Protein AF-F0G9A8-F1 (afdb_monomer_lite)

pLDDT: mean 93.17, std 8.43, range [42.94, 98.44]

Structure (mmCIF, N/CA/C/O backbone):
data_AF-F0G9A8-F1
#
_entry.id   AF-F0G9A8-F1
#
loop_
_atom_site.group_PDB
_atom_site.id
_atom_site.type_symbol
_atom_site.label_atom_id
_atom_site.label_alt_id
_atom_site.label_comp_id
_atom_site.label_asym_id
_atom_site.label_entity_id
_atom_site.label_seq_id
_atom_site.pdbx_PDB_ins_code
_atom_site.Cartn_x
_atom_site.Cartn_y
_atom_site.Cartn_z
_atom_site.occupancy
_atom_site.B_iso_or_equiv
_atom_site.auth_seq_id
_atom_site.auth_comp_id
_atom_site.auth_asym_id
_atom_site.auth_atom_id
_atom_site.pdbx_PDB_model_num
ATOM 1 N N . PRO A 1 1 ? 16.864 -13.574 -13.050 1.00 42.94 1 PRO A N 1
ATOM 2 C CA . PRO A 1 1 ? 16.136 -12.917 -14.163 1.00 42.94 1 PRO A CA 1
ATOM 3 C C . PRO A 1 1 ? 15.402 -11.668 -13.658 1.00 42.94 1 PRO A C 1
ATOM 5 O O . PRO A 1 1 ? 14.658 -11.780 -12.687 1.00 42.94 1 PRO A O 1
ATOM 8 N N . ALA A 1 2 ? 15.636 -10.503 -14.272 1.00 51.53 2 ALA A N 1
ATOM 9 C CA . ALA A 1 2 ? 14.857 -9.299 -13.981 1.00 51.53 2 ALA A CA 1
ATOM 10 C C . ALA A 1 2 ? 13.369 -9.553 -14.310 1.00 51.53 2 ALA A C 1
ATOM 12 O O . ALA A 1 2 ? 13.075 -10.302 -15.252 1.00 51.53 2 ALA A O 1
ATOM 13 N N . PRO A 1 3 ? 12.410 -9.007 -13.541 1.00 67.62 3 PRO A N 1
ATOM 14 C CA . PRO A 1 3 ? 10.994 -9.156 -13.854 1.00 67.62 3 PRO A CA 1
ATOM 15 C C . PRO A 1 3 ? 10.706 -8.613 -15.251 1.00 67.62 3 PRO A C 1
ATOM 17 O O . PRO A 1 3 ? 11.199 -7.547 -15.608 1.00 67.62 3 PRO A O 1
ATOM 20 N N . ARG A 1 4 ? 9.843 -9.308 -16.002 1.00 77.44 4 ARG A N 1
ATOM 21 C CA . ARG A 1 4 ? 9.505 -9.052 -17.420 1.00 77.44 4 ARG A CA 1
ATOM 22 C C . ARG A 1 4 ? 9.307 -7.575 -17.810 1.00 77.44 4 ARG A C 1
ATOM 24 O O . ARG A 1 4 ? 9.509 -7.241 -18.970 1.00 77.44 4 ARG A O 1
ATOM 31 N N . HIS A 1 5 ? 8.873 -6.720 -16.884 1.00 83.31 5 HIS A N 1
ATOM 32 C CA . HIS A 1 5 ? 8.521 -5.322 -17.148 1.00 83.31 5 HIS A CA 1
ATOM 33 C C . HIS A 1 5 ? 9.464 -4.292 -16.504 1.00 83.31 5 HIS A C 1
ATOM 35 O O . HIS A 1 5 ? 9.367 -3.120 -16.857 1.00 83.31 5 HIS A O 1
ATOM 41 N N . ALA A 1 6 ? 10.357 -4.695 -15.590 1.00 83.94 6 ALA A N 1
ATOM 42 C CA . ALA A 1 6 ? 11.160 -3.764 -14.788 1.00 83.94 6 ALA A CA 1
ATOM 43 C C . ALA A 1 6 ? 12.082 -2.899 -15.664 1.00 83.94 6 ALA A C 1
ATOM 45 O O . ALA A 1 6 ? 12.002 -1.676 -15.611 1.00 83.94 6 ALA A O 1
ATOM 46 N N . ASP A 1 7 ? 12.843 -3.526 -16.565 1.00 85.31 7 ASP A N 1
ATOM 47 C CA . ASP A 1 7 ? 13.784 -2.821 -17.447 1.00 85.31 7 ASP A CA 1
ATOM 48 C C . ASP A 1 7 ? 13.089 -1.792 -18.354 1.00 85.31 7 ASP A C 1
ATOM 50 O O . ASP A 1 7 ? 13.632 -0.728 -18.639 1.00 85.31 7 ASP A O 1
ATOM 54 N N . ALA A 1 8 ? 11.873 -2.097 -18.820 1.00 86.31 8 ALA A N 1
ATOM 55 C CA . ALA A 1 8 ? 11.096 -1.183 -19.653 1.00 86.31 8 ALA A CA 1
ATOM 56 C C . ALA A 1 8 ? 10.496 -0.028 -18.841 1.00 86.31 8 ALA A C 1
ATOM 58 O O . ALA A 1 8 ? 10.490 1.102 -19.314 1.00 86.31 8 ALA A O 1
ATOM 59 N N . VAL A 1 9 ? 10.003 -0.301 -17.629 1.00 86.06 9 VAL A N 1
ATOM 60 C CA . VAL A 1 9 ? 9.509 0.731 -16.704 1.00 86.06 9 VAL A CA 1
ATOM 61 C C . VAL A 1 9 ? 10.602 1.747 -16.398 1.00 86.06 9 VAL A C 1
ATOM 63 O O . VAL A 1 9 ? 10.359 2.946 -16.531 1.00 86.06 9 VAL A O 1
ATOM 66 N N . ASP A 1 10 ? 11.790 1.262 -16.033 1.00 85.88 10 ASP A N 1
ATOM 67 C CA . ASP A 1 10 ? 12.902 2.117 -15.628 1.00 85.88 10 ASP A CA 1
ATOM 68 C C . ASP A 1 10 ? 13.472 2.892 -16.826 1.00 85.88 10 ASP A C 1
ATOM 70 O O . ASP A 1 10 ? 13.666 4.104 -16.733 1.00 85.88 10 ASP A O 1
ATOM 74 N N . ARG A 1 11 ? 13.667 2.236 -17.981 1.00 88.00 11 ARG A N 1
ATOM 75 C CA . ARG A 1 11 ? 14.138 2.900 -19.211 1.00 88.00 11 ARG A CA 1
ATOM 76 C C . ARG A 1 11 ? 13.175 3.987 -19.692 1.00 88.00 11 ARG A C 1
ATOM 78 O O . ARG A 1 11 ? 13.627 5.055 -20.095 1.00 88.00 11 ARG A O 1
ATOM 85 N N . ASP A 1 12 ? 11.873 3.708 -19.678 1.00 90.25 12 ASP A N 1
ATOM 86 C CA . ASP A 1 12 ? 10.857 4.606 -20.239 1.00 90.25 12 ASP A CA 1
ATOM 87 C C . ASP A 1 12 ? 10.305 5.600 -19.196 1.00 90.25 12 ASP A C 1
ATOM 89 O O . ASP A 1 12 ? 9.393 6.365 -19.505 1.00 90.25 12 ASP A O 1
ATOM 93 N N . ALA A 1 13 ? 10.830 5.581 -17.961 1.00 87.25 13 ALA A N 1
ATOM 94 C CA . ALA A 1 13 ? 10.415 6.429 -16.837 1.00 87.25 13 ALA A CA 1
ATOM 95 C C . ALA A 1 13 ? 8.887 6.476 -16.628 1.00 87.25 13 ALA A C 1
ATOM 97 O O . ALA A 1 13 ? 8.301 7.523 -16.339 1.00 87.25 13 ALA A O 1
ATOM 98 N N . ARG A 1 14 ? 8.221 5.330 -16.798 1.00 89.06 14 ARG A N 1
ATOM 99 C CA . ARG A 1 14 ? 6.757 5.224 -16.730 1.00 89.06 14 ARG A CA 1
ATOM 100 C C . ARG A 1 14 ? 6.285 4.646 -15.401 1.00 89.06 14 ARG A C 1
ATOM 102 O O . ARG A 1 14 ? 7.023 3.978 -14.688 1.00 89.06 14 ARG A O 1
ATOM 109 N N . CYS A 1 15 ? 5.004 4.830 -15.098 1.00 85.81 15 CYS A N 1
ATOM 110 C CA . CYS A 1 15 ? 4.377 4.187 -13.945 1.00 85.81 15 CYS A CA 1
ATOM 111 C C . CYS A 1 15 ? 4.416 2.639 -14.072 1.00 85.81 15 CYS A C 1
ATOM 113 O O . CYS A 1 15 ? 4.096 2.119 -15.153 1.00 85.81 15 CYS A O 1
ATOM 115 N N . PRO A 1 16 ? 4.761 1.887 -13.000 1.00 90.19 16 PRO A N 1
ATOM 116 C CA . PRO A 1 16 ? 4.785 0.421 -12.994 1.00 90.19 16 PRO A CA 1
ATOM 117 C C . PRO A 1 16 ? 3.375 -0.174 -12.829 1.00 90.19 16 PRO A C 1
ATOM 119 O O . PRO A 1 16 ? 3.084 -0.879 -11.861 1.00 90.19 16 PRO A O 1
ATOM 122 N N . VAL A 1 17 ? 2.477 0.117 -13.774 1.00 91.50 17 VAL A N 1
ATOM 123 C CA . VAL A 1 17 ? 1.059 -0.290 -13.726 1.00 91.50 17 VAL A CA 1
ATOM 124 C C . VAL A 1 17 ? 0.907 -1.799 -13.540 1.00 91.50 17 VAL A C 1
ATOM 126 O O . VAL A 1 17 ? 0.099 -2.243 -12.732 1.00 91.50 17 VAL A O 1
ATOM 129 N N . GLU A 1 18 ? 1.726 -2.604 -14.215 1.00 92.00 18 GLU A N 1
ATOM 130 C CA . GLU A 1 18 ? 1.669 -4.064 -14.116 1.00 92.00 18 GLU A CA 1
ATOM 131 C C . GLU A 1 18 ? 1.982 -4.571 -12.700 1.00 92.00 18 GLU A C 1
ATOM 133 O O . GLU A 1 18 ? 1.382 -5.543 -12.238 1.00 92.00 18 GLU A O 1
ATOM 138 N N . ALA A 1 19 ? 2.897 -3.902 -11.991 1.00 92.19 19 ALA A N 1
ATOM 139 C CA . ALA A 1 19 ? 3.206 -4.232 -10.604 1.00 92.19 19 ALA A CA 1
ATOM 140 C C . ALA A 1 19 ? 2.057 -3.828 -9.675 1.00 92.19 19 ALA A C 1
ATOM 142 O O . ALA A 1 19 ? 1.685 -4.604 -8.796 1.00 92.19 19 ALA A O 1
ATOM 143 N N . ILE A 1 20 ? 1.455 -2.656 -9.904 1.00 92.94 20 ILE A N 1
ATOM 144 C CA . ILE A 1 20 ? 0.290 -2.186 -9.145 1.00 92.94 20 ILE A CA 1
ATOM 145 C C . ILE A 1 20 ? -0.879 -3.163 -9.317 1.00 92.94 20 ILE A C 1
ATOM 147 O O . ILE A 1 20 ? -1.444 -3.611 -8.324 1.00 92.94 20 ILE A O 1
ATOM 151 N N . GLU A 1 21 ? -1.200 -3.580 -10.542 1.00 94.81 21 GLU A N 1
ATOM 152 C CA . GLU A 1 21 ? -2.258 -4.567 -10.796 1.00 94.81 21 GLU A CA 1
ATOM 153 C C . GLU A 1 21 ? -1.973 -5.913 -10.114 1.00 94.81 21 GLU A C 1
ATOM 155 O O . GLU A 1 21 ? -2.859 -6.515 -9.500 1.00 94.81 21 GLU A O 1
ATOM 160 N N . ALA A 1 22 ? -0.715 -6.366 -10.119 1.00 93.94 22 ALA A N 1
ATOM 161 C CA . ALA A 1 22 ? -0.322 -7.568 -9.389 1.00 93.94 22 ALA A CA 1
ATOM 162 C C . ALA A 1 22 ? -0.491 -7.421 -7.863 1.00 93.94 22 ALA A C 1
ATOM 164 O O . ALA A 1 22 ? -0.862 -8.393 -7.194 1.00 93.94 22 ALA A O 1
ATOM 165 N N . MET A 1 23 ? -0.248 -6.227 -7.310 1.00 95.19 23 MET A N 1
ATOM 166 C CA . MET A 1 23 ? -0.505 -5.909 -5.901 1.00 95.19 23 MET A CA 1
ATOM 167 C C . MET A 1 23 ? -2.005 -5.895 -5.592 1.00 95.19 23 MET A C 1
ATOM 169 O O . MET A 1 23 ? -2.402 -6.462 -4.572 1.00 95.19 23 MET A O 1
ATOM 173 N N . ARG A 1 24 ? -2.845 -5.326 -6.473 1.00 96.31 24 ARG A N 1
ATOM 174 C CA . ARG A 1 24 ? -4.316 -5.336 -6.337 1.00 96.31 24 ARG A CA 1
ATOM 175 C C . ARG A 1 24 ? -4.861 -6.757 -6.304 1.00 96.31 24 ARG A C 1
ATOM 177 O O . ARG A 1 24 ? -5.600 -7.108 -5.386 1.00 96.31 24 ARG A O 1
ATOM 184 N N . ALA A 1 25 ? -4.436 -7.598 -7.249 1.00 96.56 25 ALA A N 1
ATOM 185 C CA . ALA A 1 25 ? -4.851 -8.998 -7.331 1.00 96.56 25 ALA A CA 1
ATOM 186 C C . ALA A 1 25 ? -4.483 -9.798 -6.068 1.00 96.56 25 ALA A C 1
ATOM 188 O O . ALA A 1 25 ? -5.215 -10.695 -5.657 1.00 96.56 25 ALA A O 1
ATOM 189 N N . ARG A 1 26 ? -3.364 -9.443 -5.423 1.00 96.31 26 ARG A N 1
ATOM 190 C CA . ARG A 1 26 ? -2.900 -10.030 -4.154 1.00 96.31 26 ARG A CA 1
ATOM 191 C C . ARG A 1 26 ? -3.399 -9.296 -2.907 1.00 96.31 26 ARG A C 1
ATOM 193 O O . ARG A 1 26 ? -3.033 -9.672 -1.799 1.00 96.31 26 ARG A O 1
ATOM 200 N N . ARG A 1 27 ? -4.234 -8.270 -3.079 1.00 97.38 27 ARG A N 1
ATOM 201 C CA . ARG A 1 27 ? -4.816 -7.443 -2.013 1.00 97.38 27 ARG A CA 1
ATOM 202 C C . ARG A 1 27 ? -3.790 -6.755 -1.104 1.00 97.38 27 ARG A C 1
ATOM 204 O O . ARG A 1 27 ? -4.047 -6.517 0.076 1.00 97.38 27 ARG A O 1
ATOM 211 N N . LEU A 1 28 ? -2.619 -6.435 -1.651 1.00 97.62 28 LEU A N 1
ATOM 212 C CA . LEU A 1 28 ? -1.517 -5.848 -0.887 1.00 97.62 28 LEU A CA 1
ATOM 213 C C . LEU A 1 28 ? -1.756 -4.366 -0.564 1.00 97.62 28 LEU A C 1
ATOM 215 O O . LEU A 1 28 ? -1.242 -3.872 0.435 1.00 97.62 28 LEU A O 1
ATOM 219 N N . LEU A 1 29 ? -2.567 -3.647 -1.348 1.00 97.88 29 LEU A N 1
ATOM 220 C CA . LEU A 1 29 ? -2.797 -2.209 -1.146 1.00 97.88 29 LEU A CA 1
ATOM 221 C C . LEU A 1 29 ? -3.571 -1.901 0.143 1.00 97.88 29 LEU A C 1
ATOM 223 O O . LEU A 1 29 ? -3.438 -0.817 0.698 1.00 97.88 29 LEU A O 1
ATOM 227 N N . SER A 1 30 ? -4.322 -2.867 0.672 1.00 9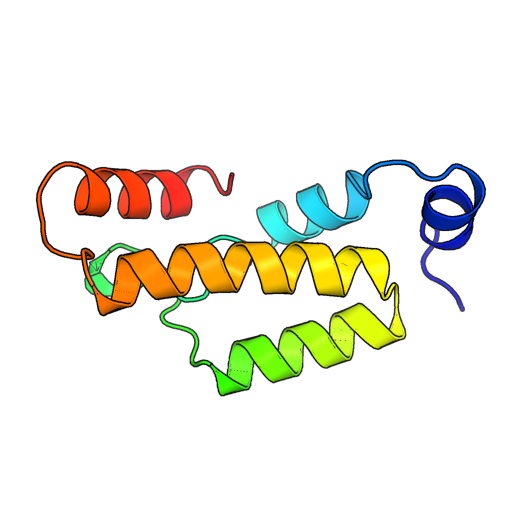8.31 30 SER A N 1
ATOM 228 C CA . SER A 1 30 ? -4.987 -2.751 1.973 1.00 98.31 30 SER A C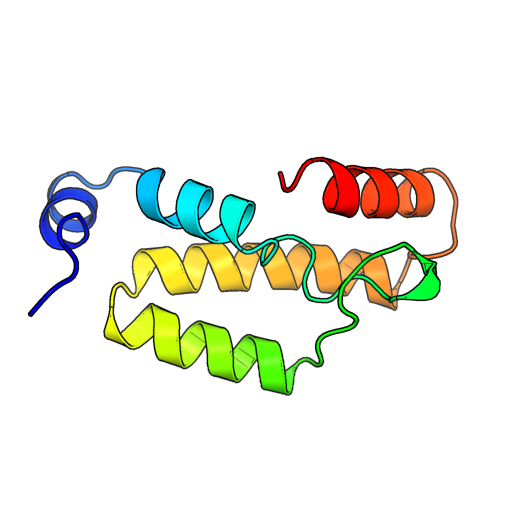A 1
ATOM 229 C C . SER A 1 30 ? -4.332 -3.602 3.069 1.00 98.31 30 SER A C 1
ATOM 231 O O . SER A 1 30 ? -5.010 -3.961 4.032 1.00 98.31 30 SER A O 1
ATOM 233 N N . ALA A 1 31 ? -3.064 -3.999 2.915 1.00 98.12 31 ALA A N 1
ATOM 234 C CA . ALA A 1 31 ? -2.423 -4.973 3.800 1.00 98.12 31 ALA A CA 1
ATOM 235 C C . ALA A 1 31 ? -2.433 -4.539 5.276 1.00 98.12 31 ALA A C 1
ATOM 237 O O . ALA A 1 31 ? -2.839 -5.325 6.131 1.00 98.12 31 ALA A O 1
ATOM 238 N N . MET A 1 32 ? -2.080 -3.284 5.575 1.00 98.06 32 MET A N 1
ATOM 239 C CA . MET A 1 32 ? -2.076 -2.757 6.950 1.00 98.06 32 MET A CA 1
ATOM 240 C C . MET A 1 32 ? -3.470 -2.452 7.516 1.00 98.06 32 MET A C 1
ATOM 242 O O . MET A 1 32 ? -3.603 -2.168 8.705 1.00 98.06 32 MET A O 1
ATOM 246 N N . VAL A 1 33 ? -4.531 -2.497 6.701 1.00 98.44 33 VAL A N 1
ATOM 247 C CA . VAL A 1 33 ? -5.879 -2.195 7.196 1.00 98.44 33 VAL A CA 1
ATOM 248 C C . VAL A 1 33 ? -6.295 -3.267 8.216 1.00 98.44 33 VAL A C 1
ATOM 250 O O . VAL A 1 33 ? -6.196 -4.457 7.906 1.00 98.44 33 VAL A O 1
ATOM 253 N N . PRO A 1 34 ? -6.785 -2.892 9.414 1.00 97.94 34 PRO A N 1
ATOM 254 C CA . PRO A 1 34 ? -7.169 -3.854 10.442 1.00 97.94 34 PRO A CA 1
ATOM 255 C C . PRO A 1 34 ? -8.242 -4.849 9.988 1.00 97.94 34 PRO A C 1
ATOM 257 O O . PRO A 1 34 ? -9.163 -4.506 9.242 1.00 97.94 34 PRO A O 1
ATOM 260 N N . THR A 1 35 ? -8.198 -6.062 10.541 1.00 97.94 35 THR A N 1
ATOM 261 C CA . THR A 1 35 ? -9.171 -7.132 10.253 1.00 97.94 35 THR A CA 1
ATOM 262 C C . THR A 1 35 ? -10.612 -6.732 10.578 1.00 97.94 35 THR A C 1
ATOM 264 O O . THR A 1 35 ? -11.522 -7.073 9.826 1.00 97.94 35 THR A O 1
ATOM 267 N N . ARG A 1 36 ? -10.836 -5.909 11.617 1.00 96.56 36 ARG A N 1
ATOM 268 C CA . ARG A 1 36 ? -12.167 -5.351 11.958 1.00 96.56 36 ARG A CA 1
ATOM 269 C C . ARG A 1 36 ? -12.785 -4.482 10.850 1.00 96.56 36 ARG A C 1
ATOM 271 O O . ARG A 1 36 ? -13.989 -4.248 10.858 1.00 96.56 36 ARG A O 1
ATOM 278 N N . LEU A 1 37 ? -11.967 -3.983 9.921 1.00 96.81 37 LEU A N 1
ATOM 279 C CA . LEU A 1 37 ? -12.389 -3.216 8.743 1.00 96.81 37 LEU A CA 1
ATOM 280 C C . LEU A 1 37 ? -12.305 -4.044 7.444 1.00 96.81 37 LEU A C 1
ATOM 282 O O . LEU A 1 37 ? -12.559 -3.512 6.366 1.00 96.81 37 LEU A O 1
ATOM 286 N N . GLY A 1 38 ? -11.977 -5.339 7.542 1.00 96.69 38 GLY A N 1
ATOM 287 C CA . GLY A 1 38 ? -11.895 -6.286 6.426 1.00 96.69 38 GLY A CA 1
ATOM 288 C C . GLY A 1 38 ? -10.520 -6.400 5.758 1.00 96.69 38 GLY A C 1
ATOM 289 O O . GLY A 1 38 ? -10.408 -7.065 4.727 1.00 96.69 38 GLY A O 1
ATOM 290 N N . GLY A 1 39 ? -9.486 -5.747 6.298 1.00 97.38 39 GLY A N 1
ATOM 291 C CA . GLY A 1 39 ? -8.115 -5.864 5.795 1.00 97.38 39 GLY A CA 1
ATOM 292 C C . GLY A 1 39 ? -7.349 -7.055 6.379 1.00 97.38 39 GLY A C 1
ATOM 293 O O . GLY A 1 39 ? -7.909 -7.870 7.113 1.00 97.38 39 GLY A O 1
ATOM 294 N N . ALA A 1 40 ? -6.061 -7.158 6.042 1.00 97.25 40 ALA A N 1
ATOM 295 C CA . ALA A 1 40 ? -5.205 -8.259 6.493 1.00 97.25 40 ALA A CA 1
ATOM 296 C C . ALA A 1 40 ? -4.569 -8.014 7.874 1.00 97.25 40 ALA A C 1
ATOM 298 O O . ALA A 1 40 ? -4.130 -8.966 8.511 1.00 97.25 40 ALA A O 1
ATOM 299 N N . GLY A 1 41 ? -4.536 -6.764 8.350 1.00 97.62 41 GLY A N 1
ATOM 300 C CA . GLY A 1 41 ? -3.906 -6.397 9.620 1.00 97.62 41 GLY A CA 1
ATOM 301 C C . GLY A 1 41 ? -2.395 -6.636 9.651 1.00 97.62 41 GLY A C 1
ATOM 302 O O . GLY A 1 41 ? -1.863 -6.956 10.710 1.00 97.62 41 GLY A O 1
ATOM 303 N N . ALA A 1 42 ? -1.721 -6.523 8.503 1.00 98.25 42 ALA A N 1
ATOM 304 C CA . ALA A 1 42 ? -0.280 -6.722 8.393 1.00 98.25 42 ALA A CA 1
ATOM 305 C C . ALA A 1 42 ? 0.486 -5.739 9.288 1.00 98.25 42 ALA A C 1
ATOM 307 O O . ALA A 1 42 ? 0.149 -4.554 9.365 1.00 98.25 42 ALA A O 1
ATOM 308 N N . SER A 1 43 ? 1.536 -6.231 9.941 1.00 98.00 43 SER A N 1
ATOM 309 C CA . SER A 1 43 ? 2.413 -5.410 10.768 1.00 98.00 43 SER A CA 1
ATOM 310 C C . SER A 1 43 ? 3.373 -4.579 9.912 1.00 98.00 43 SER A C 1
ATOM 312 O O . SER A 1 43 ? 3.631 -4.887 8.747 1.00 98.00 43 SER A O 1
ATOM 314 N N . LEU A 1 44 ? 3.987 -3.553 10.508 1.00 97.62 44 LEU A N 1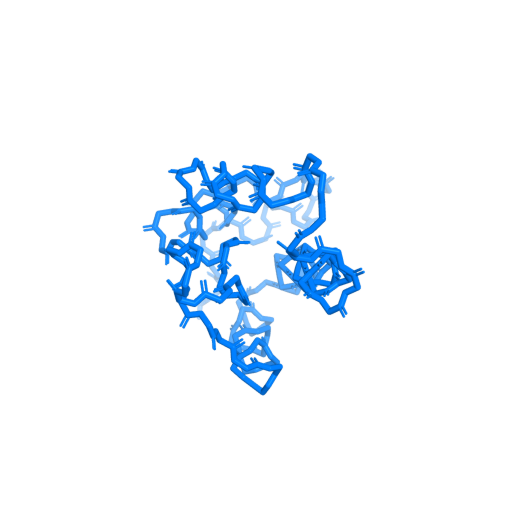
ATOM 315 C CA . LEU A 1 44 ? 5.054 -2.794 9.847 1.00 97.62 44 LEU A CA 1
ATOM 316 C C . LEU A 1 44 ? 6.222 -3.698 9.405 1.00 97.62 44 LEU A C 1
ATOM 318 O O . LEU A 1 44 ? 6.811 -3.467 8.351 1.00 97.62 44 LEU A O 1
ATOM 322 N N . ALA A 1 45 ? 6.534 -4.743 10.178 1.00 98.25 45 ALA A N 1
ATOM 323 C CA . ALA A 1 45 ? 7.573 -5.710 9.829 1.00 98.25 45 ALA A CA 1
ATOM 324 C C . ALA A 1 45 ? 7.201 -6.525 8.578 1.00 98.25 45 ALA A C 1
ATOM 326 O O . ALA A 1 45 ? 8.050 -6.733 7.710 1.00 98.25 45 ALA A O 1
ATOM 327 N N . ASP A 1 46 ? 5.931 -6.917 8.441 1.00 98.31 46 ASP A N 1
ATOM 328 C CA . ASP A 1 46 ? 5.436 -7.610 7.245 1.00 98.31 46 ASP A CA 1
ATOM 329 C C . ASP A 1 46 ? 5.545 -6.716 6.008 1.00 98.31 46 ASP A C 1
ATOM 331 O O . ASP A 1 46 ? 5.994 -7.160 4.951 1.00 98.31 46 ASP A O 1
ATOM 335 N N . ILE A 1 47 ? 5.198 -5.432 6.149 1.00 98.19 47 ILE A N 1
ATOM 336 C CA . ILE A 1 47 ? 5.331 -4.454 5.066 1.00 98.19 47 ILE A CA 1
ATOM 337 C C . ILE A 1 47 ? 6.795 -4.233 4.690 1.00 98.19 47 ILE A C 1
ATOM 339 O O . ILE A 1 47 ? 7.122 -4.255 3.505 1.00 98.19 47 ILE A O 1
ATOM 343 N N . ALA A 1 48 ? 7.694 -4.077 5.663 1.00 97.94 48 ALA A N 1
ATOM 344 C CA . ALA A 1 48 ? 9.126 -3.933 5.402 1.00 97.94 48 ALA A CA 1
ATOM 345 C C . ALA A 1 48 ? 9.710 -5.166 4.686 1.00 97.94 48 ALA A C 1
ATOM 347 O O . ALA A 1 48 ? 10.513 -5.035 3.755 1.00 97.94 48 ALA A O 1
ATOM 348 N N . SER A 1 49 ? 9.266 -6.365 5.073 1.00 98.12 49 SER A N 1
ATOM 349 C CA . SER A 1 49 ? 9.636 -7.613 4.403 1.00 98.12 49 SER A CA 1
ATOM 350 C C . SER A 1 49 ? 9.114 -7.651 2.962 1.00 98.12 49 SER A C 1
ATOM 352 O O . SER A 1 49 ? 9.880 -7.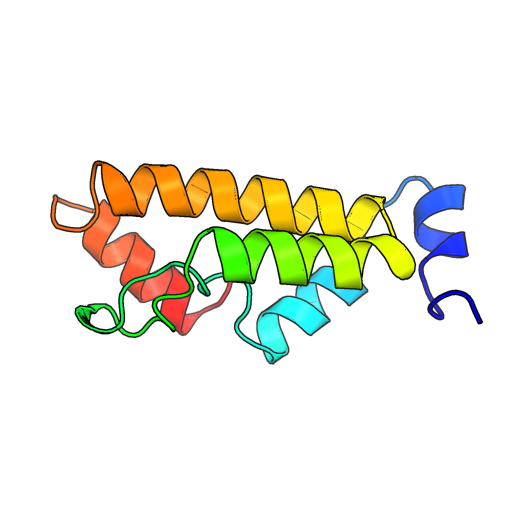901 2.029 1.00 98.12 49 SER A O 1
ATOM 354 N N . ALA A 1 50 ? 7.846 -7.288 2.743 1.00 96.94 50 ALA A N 1
ATOM 355 C CA . ALA A 1 50 ? 7.261 -7.193 1.407 1.00 96.94 50 ALA A CA 1
ATOM 356 C C . ALA A 1 50 ? 7.997 -6.174 0.520 1.00 96.94 50 ALA A C 1
ATOM 358 O O . ALA A 1 50 ? 8.312 -6.486 -0.628 1.00 96.94 50 ALA A O 1
ATOM 359 N N . CYS A 1 51 ? 8.342 -4.996 1.048 1.00 97.62 51 CYS A N 1
ATOM 360 C CA . CYS A 1 51 ? 9.161 -4.004 0.348 1.00 97.62 51 CYS A CA 1
ATOM 361 C C . CYS A 1 51 ? 10.531 -4.567 -0.045 1.00 97.62 51 CYS A C 1
ATOM 363 O O . CYS A 1 51 ? 10.990 -4.319 -1.156 1.00 97.62 51 CYS A O 1
ATOM 365 N N . SER A 1 52 ? 11.168 -5.352 0.828 1.00 97.00 52 SER A N 1
ATOM 366 C CA . SER A 1 52 ? 12.468 -5.973 0.538 1.00 97.00 52 SER A CA 1
ATOM 367 C C . SER A 1 52 ? 12.362 -6.984 -0.607 1.00 97.00 52 SER A C 1
ATOM 369 O O . SER A 1 52 ? 13.152 -6.937 -1.549 1.00 97.00 52 SER A O 1
ATOM 371 N N . ILE A 1 53 ? 11.338 -7.845 -0.576 1.00 95.19 53 ILE A N 1
ATOM 372 C CA . ILE A 1 53 ? 11.066 -8.835 -1.632 1.00 95.19 53 ILE A CA 1
ATOM 373 C C . ILE A 1 53 ? 10.766 -8.137 -2.965 1.00 95.19 53 ILE A C 1
ATOM 375 O O . ILE A 1 53 ? 11.331 -8.493 -3.999 1.00 95.19 53 ILE A O 1
ATOM 379 N N . LEU A 1 54 ? 9.901 -7.119 -2.952 1.00 92.88 54 LEU A N 1
ATOM 380 C CA . LEU A 1 54 ? 9.580 -6.327 -4.140 1.00 92.88 54 LEU A CA 1
ATOM 381 C C . LEU A 1 54 ? 10.816 -5.593 -4.672 1.00 92.88 54 LEU A C 1
ATOM 383 O O . LEU A 1 54 ? 11.008 -5.524 -5.882 1.00 92.88 54 LEU A O 1
ATOM 387 N N . GLY A 1 55 ? 11.669 -5.081 -3.784 1.00 92.56 55 GLY A N 1
ATOM 388 C CA . GLY A 1 55 ? 12.863 -4.318 -4.137 1.00 92.56 55 GLY A CA 1
ATOM 389 C C . GLY A 1 55 ? 13.909 -5.149 -4.875 1.00 92.56 55 GLY A C 1
ATOM 390 O O . GLY A 1 55 ? 14.545 -4.634 -5.791 1.00 92.56 55 GLY A O 1
ATOM 391 N N . GLN A 1 56 ? 14.031 -6.444 -4.557 1.00 91.12 56 GLN A N 1
ATOM 392 C CA . GLN A 1 56 ? 14.892 -7.365 -5.313 1.00 91.12 56 GLN A CA 1
ATOM 393 C C . GLN A 1 56 ? 14.439 -7.552 -6.768 1.00 91.12 56 GLN A C 1
ATOM 395 O O . GLN A 1 56 ? 15.240 -7.922 -7.623 1.00 91.12 56 GLN A O 1
ATOM 400 N N . ALA A 1 57 ? 13.158 -7.313 -7.046 1.00 88.25 57 ALA A N 1
ATOM 401 C CA . ALA A 1 57 ? 12.572 -7.409 -8.372 1.00 88.25 57 ALA A CA 1
ATOM 402 C C . ALA A 1 57 ? 12.577 -6.051 -9.101 1.00 88.25 57 ALA A C 1
ATOM 404 O O . ALA A 1 57 ? 13.004 -5.968 -10.249 1.00 88.25 57 ALA A O 1
ATOM 405 N N . CYS A 1 58 ? 12.084 -4.993 -8.457 1.00 89.88 58 CYS A N 1
ATOM 406 C CA . CYS A 1 58 ? 12.014 -3.642 -9.007 1.00 89.88 58 CYS A CA 1
ATOM 407 C C . CYS A 1 58 ? 11.938 -2.618 -7.865 1.00 89.88 58 CYS A C 1
ATOM 409 O O . CYS A 1 58 ? 10.915 -2.509 -7.180 1.00 89.88 58 CYS A O 1
ATOM 411 N N . ALA A 1 59 ? 13.001 -1.828 -7.694 1.00 89.50 59 ALA A N 1
ATOM 412 C CA . ALA A 1 59 ? 13.076 -0.801 -6.656 1.00 89.50 59 ALA A CA 1
ATOM 413 C C . ALA A 1 59 ? 11.961 0.253 -6.790 1.00 89.50 59 ALA A C 1
ATOM 415 O O . ALA A 1 59 ? 11.343 0.621 -5.792 1.00 89.50 59 ALA A O 1
ATOM 416 N N . SER A 1 60 ? 11.634 0.667 -8.019 1.00 89.62 60 SER A N 1
ATOM 417 C CA . SER A 1 60 ? 10.555 1.621 -8.311 1.00 89.62 60 SER A CA 1
ATOM 418 C C . SER A 1 60 ? 9.191 1.109 -7.824 1.00 89.62 60 SER A C 1
ATOM 420 O O . SER A 1 60 ? 8.441 1.829 -7.169 1.00 89.62 60 SER A O 1
ATOM 422 N N . SER A 1 61 ? 8.885 -0.171 -8.062 1.00 92.75 61 SER A N 1
ATOM 423 C CA . SER A 1 61 ? 7.633 -0.791 -7.601 1.00 92.75 61 SER A CA 1
ATOM 424 C C . SER A 1 61 ? 7.589 -0.938 -6.078 1.00 92.75 61 SER A C 1
ATOM 426 O O . SER A 1 61 ? 6.548 -0.703 -5.465 1.00 92.75 61 SER A O 1
ATOM 428 N N . ALA A 1 62 ? 8.715 -1.298 -5.456 1.00 94.88 62 ALA A N 1
ATOM 429 C CA . ALA A 1 62 ? 8.827 -1.363 -4.001 1.00 94.88 62 ALA A CA 1
ATOM 430 C C . ALA A 1 62 ? 8.613 0.009 -3.350 1.00 94.88 62 ALA A C 1
ATOM 432 O O . ALA A 1 62 ? 7.910 0.106 -2.347 1.00 94.88 62 ALA A O 1
ATOM 433 N N . MET A 1 63 ? 9.159 1.073 -3.946 1.00 94.38 63 MET A N 1
ATOM 434 C CA . MET A 1 63 ? 8.963 2.444 -3.481 1.00 94.38 63 MET A CA 1
ATOM 435 C C . MET A 1 63 ? 7.495 2.873 -3.576 1.00 94.38 63 MET A C 1
ATOM 437 O O . MET A 1 63 ? 6.957 3.384 -2.597 1.00 94.38 63 MET A O 1
ATOM 441 N N . VAL A 1 64 ? 6.824 2.608 -4.705 1.00 94.31 64 VAL A N 1
ATOM 442 C CA . VAL A 1 64 ? 5.382 2.879 -4.866 1.00 94.31 64 VAL A CA 1
ATOM 443 C C . VAL A 1 64 ? 4.568 2.156 -3.789 1.00 94.31 64 VAL A C 1
ATOM 445 O O . VAL A 1 64 ? 3.724 2.772 -3.138 1.00 94.31 64 VAL A O 1
ATOM 448 N N . PHE A 1 65 ? 4.853 0.873 -3.550 1.00 97.19 65 PHE A N 1
ATOM 449 C CA . PHE A 1 65 ? 4.187 0.106 -2.500 1.00 97.19 65 PHE A CA 1
ATOM 450 C C . PHE A 1 65 ? 4.439 0.693 -1.105 1.00 97.19 65 PHE A C 1
ATOM 452 O O . PHE A 1 65 ? 3.493 0.884 -0.346 1.00 97.19 65 PHE A O 1
ATOM 459 N N . ALA A 1 66 ? 5.688 1.032 -0.776 1.00 97.69 66 ALA A N 1
ATOM 460 C CA . ALA A 1 66 ? 6.046 1.620 0.511 1.00 97.69 66 ALA A CA 1
ATOM 461 C C . ALA A 1 66 ? 5.331 2.958 0.751 1.00 97.69 66 ALA A C 1
ATOM 463 O O . ALA A 1 66 ? 4.735 3.156 1.807 1.00 97.69 66 ALA A O 1
ATOM 464 N N . MET A 1 67 ? 5.339 3.858 -0.238 1.00 97.62 67 MET A N 1
ATOM 465 C CA . MET A 1 67 ? 4.657 5.154 -0.151 1.00 97.62 67 MET A CA 1
ATOM 466 C C . MET A 1 67 ? 3.152 4.995 0.062 1.00 97.62 67 MET A C 1
ATOM 468 O O . MET A 1 67 ? 2.571 5.695 0.891 1.00 97.62 67 MET A O 1
ATOM 472 N N . HIS A 1 68 ? 2.533 4.044 -0.639 1.00 97.69 68 HIS A N 1
ATOM 473 C CA . HIS A 1 68 ? 1.128 3.704 -0.436 1.00 97.69 68 HIS A CA 1
ATOM 474 C C . HIS A 1 68 ? 0.866 3.236 0.999 1.00 97.69 68 HIS A C 1
ATOM 476 O O . HIS A 1 68 ? -0.027 3.753 1.668 1.00 97.69 68 HIS A O 1
ATOM 482 N N . GLN A 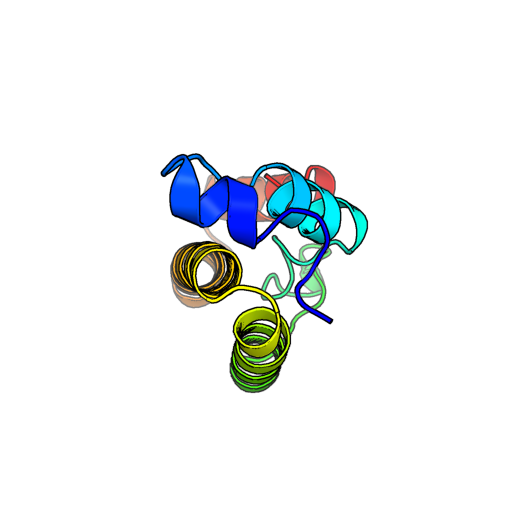1 69 ? 1.675 2.305 1.515 1.00 98.19 69 GLN A N 1
ATOM 483 C CA . GLN A 1 69 ? 1.506 1.809 2.885 1.00 98.19 69 GLN A CA 1
ATOM 484 C C . GLN A 1 69 ? 1.734 2.899 3.937 1.00 98.19 69 GLN A C 1
ATOM 486 O O . GLN A 1 69 ? 1.033 2.898 4.942 1.00 98.19 69 GLN A O 1
ATOM 491 N N . ILE A 1 70 ? 2.631 3.863 3.703 1.00 98.00 70 ILE A N 1
ATOM 492 C CA . ILE A 1 70 ? 2.804 5.022 4.595 1.00 98.00 70 ILE A CA 1
ATOM 493 C C . ILE A 1 70 ? 1.495 5.815 4.705 1.00 98.00 70 ILE A C 1
ATOM 495 O O . ILE A 1 70 ? 1.065 6.134 5.811 1.00 98.00 70 ILE A O 1
ATOM 499 N N . GLN A 1 71 ? 0.820 6.089 3.583 1.00 97.31 71 GLN A N 1
ATOM 500 C CA . GLN A 1 71 ? -0.467 6.795 3.600 1.00 97.31 71 GLN A CA 1
ATOM 501 C C . GLN A 1 71 ? -1.546 5.994 4.338 1.00 97.31 71 GLN A C 1
ATOM 503 O O . GLN A 1 71 ? -2.282 6.551 5.154 1.00 97.31 71 GLN A O 1
ATOM 508 N N . VAL A 1 72 ? -1.620 4.683 4.090 1.00 97.94 72 VAL A N 1
ATOM 509 C CA . VAL A 1 72 ? -2.564 3.796 4.784 1.00 97.94 72 VAL A CA 1
ATOM 510 C C . VAL A 1 72 ? -2.285 3.773 6.286 1.00 97.94 72 VAL A C 1
ATOM 512 O O . VAL A 1 72 ? -3.224 3.922 7.065 1.00 97.94 72 VAL A O 1
ATOM 515 N N . ALA A 1 73 ? -1.021 3.645 6.696 1.00 97.25 73 ALA A N 1
ATOM 516 C CA . ALA A 1 73 ? -0.608 3.644 8.096 1.00 97.25 73 ALA A CA 1
ATOM 517 C C . ALA A 1 73 ? -1.027 4.936 8.807 1.00 97.25 73 ALA A C 1
ATOM 519 O O . ALA A 1 73 ? -1.659 4.868 9.855 1.00 97.25 73 ALA A O 1
ATOM 520 N N . CYS A 1 74 ? -0.802 6.107 8.195 1.00 97.38 74 CYS A N 1
ATOM 521 C CA . CYS A 1 74 ? -1.243 7.382 8.767 1.00 97.38 74 CYS A CA 1
ATOM 522 C C . CYS A 1 74 ? -2.751 7.405 9.058 1.00 97.38 74 CYS A C 1
ATOM 524 O O . CYS A 1 74 ? -3.176 7.892 10.104 1.00 97.38 74 CYS A O 1
ATOM 526 N N . ILE A 1 75 ? -3.577 6.873 8.153 1.00 97.12 75 ILE A N 1
ATOM 527 C CA . ILE A 1 75 ? -5.029 6.817 8.366 1.00 97.12 75 ILE A CA 1
ATOM 528 C C . ILE A 1 75 ? -5.374 5.777 9.437 1.00 97.12 75 ILE A C 1
ATOM 530 O O . ILE A 1 75 ? -6.211 6.046 10.298 1.00 97.12 75 ILE A O 1
ATOM 534 N N . VAL A 1 76 ? -4.747 4.599 9.399 1.00 96.88 76 VAL A N 1
ATOM 535 C CA . VAL A 1 76 ? -4.996 3.516 10.359 1.00 96.88 76 VAL A CA 1
ATOM 536 C C . VAL A 1 76 ? -4.660 3.951 11.789 1.00 96.88 76 VAL A C 1
ATOM 538 O O . VAL A 1 76 ? -5.466 3.730 12.694 1.00 96.88 76 VAL A O 1
ATOM 541 N N . ASP A 1 77 ? -3.529 4.621 11.983 1.00 96.19 77 ASP A N 1
ATOM 542 C CA . ASP A 1 77 ? -3.019 4.974 13.309 1.00 96.19 77 ASP A CA 1
ATOM 543 C C . ASP A 1 77 ? -3.694 6.215 13.903 1.00 96.19 77 ASP A C 1
ATOM 545 O O . ASP A 1 77 ? -3.731 6.377 15.124 1.00 96.19 77 ASP A O 1
ATOM 549 N N . HIS A 1 78 ? -4.244 7.100 13.064 1.00 95.75 78 HIS A N 1
ATOM 550 C CA . HIS A 1 78 ? -4.750 8.399 13.524 1.00 95.75 78 HIS A CA 1
ATOM 551 C C . HIS A 1 78 ? -6.237 8.645 13.251 1.00 95.75 78 HIS A C 1
ATOM 553 O O . HIS A 1 78 ? -6.815 9.556 13.843 1.00 95.75 78 HIS A O 1
ATOM 559 N N . ALA A 1 79 ? -6.878 7.873 12.369 1.00 94.75 79 ALA A N 1
ATOM 560 C CA . ALA A 1 79 ? -8.234 8.175 11.905 1.00 94.75 79 ALA A CA 1
ATOM 561 C C . ALA A 1 79 ? -9.120 6.950 11.607 1.00 94.75 79 ALA A C 1
ATOM 563 O O . ALA A 1 79 ? -10.250 7.132 11.150 1.00 94.75 79 ALA A O 1
ATOM 564 N N . ALA A 1 80 ? -8.667 5.718 11.879 1.00 90.94 80 ALA A N 1
ATOM 565 C CA . ALA A 1 80 ? -9.351 4.487 11.455 1.00 90.94 80 ALA A CA 1
ATOM 566 C C . ALA A 1 80 ? -10.830 4.393 11.856 1.00 90.94 80 ALA A C 1
ATOM 568 O O . ALA A 1 80 ? -11.628 3.790 11.138 1.00 90.94 80 ALA A O 1
ATOM 569 N N . ASP A 1 81 ? -11.194 4.982 12.995 1.00 90.31 81 ASP A N 1
ATOM 570 C CA . ASP A 1 81 ? -12.536 4.889 13.564 1.00 90.31 81 ASP A CA 1
ATOM 571 C C . ASP A 1 81 ? -13.343 6.199 13.439 1.00 90.31 81 ASP A C 1
ATOM 573 O O . ASP A 1 81 ? -14.453 6.288 13.965 1.00 90.31 81 ASP A O 1
ATOM 577 N N . HIS A 1 82 ? -12.842 7.200 12.699 1.00 87.94 82 HIS A N 1
ATOM 578 C CA . HIS A 1 82 ? -13.436 8.540 12.643 1.00 87.94 82 HIS A CA 1
ATOM 579 C C . HIS A 1 82 ? -13.912 8.966 11.249 1.00 87.94 82 HIS A C 1
ATOM 581 O O . HIS A 1 82 ? -13.160 9.004 10.273 1.00 87.94 82 HIS A O 1
ATOM 587 N N . GLY A 1 83 ? -15.174 9.401 11.189 1.00 89.44 83 GLY A N 1
ATOM 588 C CA . GLY A 1 83 ? -15.752 10.084 10.035 1.00 89.44 83 GLY A CA 1
ATOM 589 C C . GLY A 1 83 ? -15.637 9.288 8.735 1.00 89.44 83 GLY A C 1
ATOM 590 O O . GLY A 1 83 ? -15.879 8.081 8.688 1.00 89.44 83 GLY A O 1
ATOM 591 N N . TRP A 1 84 ? -15.272 9.982 7.661 1.00 95.06 84 TRP A N 1
ATOM 592 C CA . TRP A 1 84 ? -15.174 9.395 6.328 1.00 95.06 84 TRP A CA 1
ATOM 593 C C . TRP A 1 84 ? -13.971 8.446 6.166 1.00 95.06 84 TRP A C 1
ATOM 595 O O . TRP A 1 84 ? -14.012 7.582 5.295 1.00 95.06 84 TRP A O 1
ATOM 605 N N . HIS A 1 85 ? -12.943 8.529 7.022 1.00 96.12 85 HIS A N 1
ATOM 606 C CA . HIS A 1 85 ? -11.747 7.680 6.939 1.00 96.12 85 HIS A CA 1
ATOM 607 C C . HIS A 1 85 ? -12.062 6.200 7.166 1.00 96.12 85 HIS A C 1
ATOM 609 O O . HIS A 1 85 ? -11.540 5.340 6.460 1.00 96.12 85 HIS A O 1
ATOM 615 N N . LYS A 1 86 ? -12.980 5.884 8.088 1.00 96.19 86 LYS A N 1
ATOM 616 C CA . LYS A 1 86 ? -13.442 4.504 8.288 1.00 96.19 86 LYS A CA 1
ATOM 617 C C . LYS A 1 86 ? -14.062 3.929 7.011 1.00 96.19 86 LYS A C 1
ATOM 619 O O . LYS A 1 86 ? -13.738 2.812 6.607 1.00 96.19 86 LYS A O 1
ATOM 624 N N . LEU A 1 87 ? -14.934 4.705 6.362 1.00 96.31 87 LEU A N 1
ATOM 625 C CA . LEU A 1 87 ? -15.574 4.319 5.100 1.00 96.31 87 LEU A CA 1
ATOM 626 C C . LEU A 1 87 ? -14.545 4.187 3.975 1.00 96.31 87 LEU A C 1
ATOM 628 O O . LEU A 1 87 ? -14.606 3.238 3.195 1.00 96.31 87 LEU A O 1
ATOM 632 N N . PHE A 1 88 ? -13.579 5.102 3.927 1.00 97.25 88 PHE A N 1
ATOM 633 C CA . PHE A 1 88 ? -12.468 5.063 2.988 1.00 97.25 88 PHE A CA 1
ATOM 634 C C . PHE A 1 88 ? -11.644 3.781 3.137 1.00 97.25 88 PHE A C 1
ATOM 636 O O . PHE A 1 88 ? -11.448 3.080 2.152 1.00 97.25 88 PHE A O 1
ATOM 643 N N . LEU A 1 89 ? -11.242 3.396 4.353 1.00 97.81 89 LEU A N 1
ATOM 644 C CA . LEU A 1 89 ? -10.491 2.155 4.583 1.00 97.81 89 LEU A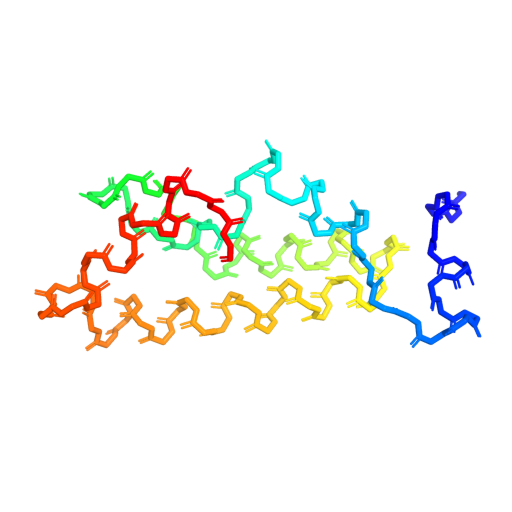 CA 1
ATOM 645 C C . LEU A 1 89 ? -11.290 0.911 4.157 1.00 97.81 89 LEU A C 1
ATOM 647 O O . LEU A 1 89 ? -10.741 -0.003 3.546 1.00 97.81 89 LEU A O 1
ATOM 651 N N . GLN A 1 90 ? -12.601 0.885 4.407 1.00 97.25 90 GLN A N 1
ATOM 652 C CA . GLN A 1 90 ? -13.475 -0.199 3.938 1.00 97.25 90 GLN A CA 1
ATOM 653 C C . GLN A 1 90 ? -13.615 -0.224 2.404 1.00 97.25 90 GLN A C 1
ATOM 655 O O . GLN A 1 90 ? -13.750 -1.290 1.799 1.00 97.25 90 GLN A O 1
ATOM 660 N N . GLN A 1 91 ? -13.599 0.935 1.744 1.00 97.88 91 GLN A N 1
ATOM 661 C CA . GLN A 1 91 ? -13.566 1.022 0.282 1.00 97.88 91 GLN A CA 1
ATOM 662 C C . GLN A 1 91 ? -12.211 0.583 -0.280 1.00 97.88 91 GLN A C 1
ATOM 664 O O . GLN A 1 91 ? -12.194 -0.211 -1.219 1.00 97.88 91 GLN A O 1
ATOM 669 N N . LEU A 1 92 ? -11.103 1.009 0.328 1.00 98.25 92 LEU A N 1
ATOM 670 C CA . LEU A 1 92 ? -9.748 0.573 -0.004 1.00 98.25 92 LEU A CA 1
ATOM 671 C C . LEU A 1 92 ? -9.643 -0.955 0.055 1.00 98.25 92 LEU A C 1
ATOM 673 O O . LEU A 1 92 ? -9.195 -1.588 -0.898 1.00 98.25 92 LEU A O 1
ATOM 677 N N . VAL A 1 93 ? -10.148 -1.571 1.126 1.00 98.31 93 VAL A N 1
ATOM 678 C CA . VAL A 1 93 ? -10.230 -3.032 1.240 1.00 98.31 93 VAL A CA 1
ATOM 679 C C . VAL A 1 93 ? -11.006 -3.631 0.066 1.00 98.31 93 VAL A C 1
ATOM 681 O O . VAL A 1 93 ? -10.535 -4.582 -0.560 1.00 98.31 93 VAL A O 1
ATOM 684 N N . ARG A 1 94 ? -12.184 -3.105 -0.274 1.00 98.06 94 ARG A N 1
ATOM 685 C CA . ARG A 1 94 ? -13.015 -3.678 -1.347 1.00 98.06 94 ARG A CA 1
ATOM 686 C C . ARG A 1 94 ? -12.386 -3.553 -2.728 1.00 98.06 94 ARG A C 1
ATOM 688 O O . ARG A 1 94 ? -12.411 -4.514 -3.488 1.00 98.06 94 ARG A O 1
ATOM 695 N N . HIS A 1 95 ? -11.828 -2.395 -3.037 1.00 97.81 95 HIS A N 1
ATOM 696 C CA . HIS A 1 95 ? -11.513 -2.019 -4.410 1.00 97.81 95 HIS A CA 1
ATOM 697 C C . HIS A 1 95 ? -10.013 -1.977 -4.716 1.00 97.81 95 HIS A C 1
ATOM 699 O O . HIS A 1 95 ? -9.661 -1.920 -5.890 1.00 97.81 95 HIS A O 1
ATOM 705 N N . GLN A 1 96 ? -9.148 -2.025 -3.696 1.00 97.25 96 GLN A N 1
ATOM 706 C CA . GLN A 1 96 ? -7.691 -2.043 -3.842 1.00 97.25 96 GLN A CA 1
ATOM 707 C C . GLN A 1 96 ? -7.196 -0.915 -4.754 1.00 97.25 96 GLN A C 1
ATOM 709 O O . GLN A 1 96 ? -6.634 -1.211 -5.801 1.00 97.25 96 GLN A O 1
ATOM 714 N N . TRP A 1 97 ? -7.450 0.352 -4.421 1.00 90.19 97 TRP A N 1
ATOM 715 C CA . TRP A 1 97 ? -6.893 1.511 -5.137 1.00 90.19 97 TRP A CA 1
ATOM 716 C C . TRP A 1 97 ? -5.898 2.293 -4.311 1.00 90.19 97 TRP A C 1
ATOM 718 O O . TRP A 1 97 ? -5.912 2.135 -3.074 1.00 90.19 97 TRP A O 1
#

Secondary structure (DSSP, 8-state):
---TTHHHHHHTT---HHHHHHHHHTTGGGTTS-GGGTS----HHHHHHHHHHHHHH-HHHHHHHHHHHHHHHHHHHHHTTSHHHHHHHHHHHHH--

Radius of gyration: 14.06 Å; chains: 1; bounding box: 32×23×34 Å

Foldseek 3Di:
DAPPCQVVCVVVVHDPVVLLVVCVVVLLLLACPDVVLPHNVDDPVNLVVVLVVVCVRHNNSSVVSVVSVVVNCCCRVPPCPHDCSVVVSSVCSVRVD

Sequence (97 aa):
PAPRHADAVDRDARCPVEAIEAMRARRLLSAMVPTRLGGAGASLADIASACSILGQACASSAMVFAMHQIQVACIVDHAADHGWHKLFLQQLVRHQW